Protein AF-A0A962P0E5-F1 (afdb_monomer_lite)

Radius of gyration: 22.75 Å; chains: 1; bounding box: 47×34×58 Å

Structure (mmCIF, N/CA/C/O backbone):
data_AF-A0A962P0E5-F1
#
_entry.id   AF-A0A962P0E5-F1
#
loop_
_atom_site.group_PDB
_atom_site.id
_atom_site.type_symbol
_atom_site.label_atom_id
_atom_site.label_alt_id
_atom_site.label_comp_id
_atom_site.label_asym_id
_atom_site.label_entity_id
_atom_site.label_seq_id
_atom_site.pdbx_PDB_ins_code
_atom_site.Cartn_x
_atom_site.Cartn_y
_atom_site.Cartn_z
_atom_site.occupancy
_atom_site.B_iso_or_equiv
_atom_site.auth_seq_id
_atom_site.auth_comp_id
_atom_site.auth_asym_id
_atom_site.auth_atom_id
_atom_site.pdbx_PDB_model_num
ATOM 1 N N . GLU A 1 1 ? 24.252 -9.911 -18.434 1.00 48.12 1 GLU A N 1
ATOM 2 C CA . GLU A 1 1 ? 25.296 -10.824 -18.939 1.00 48.12 1 GLU A CA 1
ATOM 3 C C . GLU A 1 1 ? 24.847 -11.619 -20.169 1.00 48.12 1 GLU A C 1
ATOM 5 O O . GLU A 1 1 ? 25.561 -11.576 -21.151 1.00 48.12 1 GLU A O 1
ATOM 10 N N . SER A 1 2 ? 23.651 -12.227 -20.237 1.00 60.22 2 SER A N 1
ATOM 11 C CA . SER A 1 2 ? 23.260 -13.019 -21.433 1.00 60.22 2 SER A CA 1
ATOM 12 C C . SER A 1 2 ? 22.613 -12.274 -22.619 1.00 60.22 2 SER A C 1
ATOM 14 O O . SER A 1 2 ? 22.334 -12.912 -23.629 1.00 60.22 2 SER A O 1
ATOM 16 N N . ILE A 1 3 ? 22.345 -10.961 -22.549 1.00 61.75 3 ILE A N 1
ATOM 17 C CA . ILE A 1 3 ? 21.678 -10.239 -23.660 1.00 61.75 3 ILE A CA 1
ATOM 18 C C . ILE A 1 3 ? 22.608 -10.131 -24.877 1.00 61.75 3 ILE A C 1
ATOM 20 O O . ILE A 1 3 ? 22.164 -10.301 -26.006 1.00 61.75 3 ILE A O 1
ATOM 24 N N . GLU A 1 4 ? 23.908 -9.941 -24.663 1.00 63.66 4 GLU A N 1
ATOM 25 C CA . GLU A 1 4 ? 24.910 -9.794 -25.729 1.00 63.66 4 GLU A CA 1
ATOM 26 C C . GLU A 1 4 ? 25.133 -11.060 -26.568 1.00 63.66 4 GLU A C 1
ATOM 28 O O . GLU A 1 4 ? 25.762 -10.987 -27.618 1.00 63.66 4 GLU A O 1
ATOM 33 N N . LEU A 1 5 ? 24.604 -12.214 -26.153 1.00 72.19 5 LEU A N 1
ATOM 34 C CA . LEU A 1 5 ? 24.733 -13.482 -26.880 1.00 72.19 5 LEU A CA 1
ATOM 35 C C . LEU A 1 5 ? 23.505 -13.802 -27.744 1.00 72.19 5 LEU A C 1
ATOM 37 O O . LEU A 1 5 ? 23.545 -14.711 -28.569 1.00 72.19 5 LEU A O 1
ATOM 41 N N . LEU A 1 6 ? 22.409 -13.056 -27.586 1.00 75.81 6 LEU A N 1
ATOM 42 C CA . LEU A 1 6 ? 21.170 -13.315 -28.320 1.00 75.81 6 LEU A CA 1
ATOM 43 C C . LEU A 1 6 ? 21.234 -12.750 -29.752 1.00 75.81 6 LEU A C 1
ATOM 45 O O . LEU A 1 6 ? 21.965 -11.793 -30.007 1.00 75.81 6 LEU A O 1
ATOM 49 N N . PRO A 1 7 ? 20.440 -13.260 -30.705 1.00 79.62 7 PRO A N 1
ATOM 50 C CA . PRO A 1 7 ? 20.207 -12.585 -31.981 1.00 79.62 7 PRO A CA 1
ATOM 51 C C . PRO A 1 7 ? 19.613 -11.184 -31.764 1.00 79.62 7 PRO A C 1
ATOM 53 O O . PRO A 1 7 ? 18.812 -10.993 -30.847 1.00 79.62 7 PRO A O 1
ATOM 56 N N . ARG A 1 8 ? 19.945 -10.207 -32.620 1.00 74.25 8 ARG A N 1
ATOM 57 C CA . ARG A 1 8 ? 19.544 -8.787 -32.472 1.00 74.25 8 ARG A CA 1
ATOM 58 C C . ARG A 1 8 ? 18.056 -8.599 -32.137 1.00 74.25 8 ARG A C 1
ATOM 60 O O . ARG A 1 8 ? 17.713 -7.890 -31.196 1.00 74.25 8 ARG A O 1
ATOM 67 N N . ASN A 1 9 ? 17.184 -9.325 -32.829 1.00 78.81 9 ASN A N 1
ATOM 68 C CA . ASN A 1 9 ? 15.728 -9.269 -32.664 1.00 78.81 9 ASN A CA 1
ATOM 69 C C . ASN A 1 9 ? 15.286 -9.724 -31.257 1.00 78.81 9 ASN A C 1
ATOM 71 O O . ASN A 1 9 ? 14.301 -9.234 -30.708 1.00 78.81 9 ASN A O 1
ATOM 75 N N . GLN A 1 10 ? 16.004 -10.686 -30.672 1.00 83.12 10 GLN A N 1
ATOM 76 C CA . GLN A 1 10 ? 15.766 -11.172 -29.313 1.00 83.12 10 GLN A CA 1
ATOM 77 C C . GLN A 1 10 ? 16.388 -10.240 -28.265 1.00 83.12 10 GLN A C 1
ATOM 79 O O . GLN A 1 10 ? 15.801 -10.073 -27.196 1.00 83.12 10 GLN A O 1
ATOM 84 N N . ARG A 1 11 ? 17.506 -9.570 -28.583 1.00 83.31 11 ARG A N 1
ATOM 85 C CA . ARG A 1 11 ? 18.087 -8.526 -27.721 1.00 83.31 11 ARG A CA 1
ATOM 86 C C . ARG A 1 11 ? 17.128 -7.364 -27.526 1.00 83.31 11 ARG A C 1
ATOM 88 O O . ARG A 1 11 ? 16.868 -6.987 -26.391 1.00 83.31 11 ARG A O 1
ATOM 95 N N . GLU A 1 12 ? 16.548 -6.847 -28.607 1.00 87.75 12 GLU A N 1
ATOM 96 C CA . GLU A 1 12 ? 15.588 -5.739 -28.530 1.00 87.75 12 GLU A CA 1
ATOM 97 C C . GLU A 1 12 ? 14.366 -6.105 -27.680 1.00 87.75 12 GLU A C 1
ATOM 99 O O . GLU A 1 12 ? 13.942 -5.313 -26.838 1.00 87.75 12 GLU A O 1
ATOM 104 N N . LYS A 1 13 ? 13.842 -7.331 -27.827 1.00 88.38 13 LYS A N 1
ATOM 105 C CA . LYS A 1 13 ? 12.757 -7.844 -26.974 1.00 88.38 13 LYS A CA 1
ATOM 106 C C . LYS A 1 13 ? 13.169 -7.943 -25.504 1.00 88.38 13 LYS A C 1
ATOM 108 O O . LYS A 1 13 ? 12.391 -7.554 -24.636 1.00 88.38 13 LYS A O 1
ATOM 113 N N . ALA A 1 14 ? 14.375 -8.431 -25.218 1.00 88.44 14 ALA A N 1
ATOM 114 C CA . ALA A 1 14 ? 14.885 -8.543 -23.853 1.00 88.44 14 ALA A CA 1
ATOM 115 C C . ALA A 1 14 ? 15.081 -7.164 -23.201 1.00 88.44 14 ALA A C 1
ATOM 117 O O . ALA A 1 14 ? 14.660 -6.954 -22.063 1.00 88.44 14 ALA A O 1
ATOM 118 N N . VAL A 1 15 ? 15.648 -6.201 -23.934 1.00 89.75 15 VAL A N 1
ATOM 119 C CA . VAL A 1 15 ? 15.798 -4.814 -23.469 1.00 89.75 15 VAL A CA 1
ATOM 120 C C . VAL A 1 15 ? 14.427 -4.169 -23.263 1.00 89.75 15 VAL A C 1
ATOM 122 O O . VAL A 1 15 ? 14.204 -3.520 -22.245 1.00 89.75 15 VAL A O 1
ATOM 125 N N . TYR A 1 16 ? 13.473 -4.394 -24.165 1.00 90.31 16 TYR A N 1
ATOM 126 C CA . TYR A 1 16 ? 12.103 -3.906 -24.006 1.00 90.31 16 TYR A CA 1
ATOM 127 C C . TYR A 1 16 ? 11.421 -4.464 -22.746 1.00 90.31 16 TYR A C 1
ATOM 129 O O . TYR A 1 16 ? 10.821 -3.705 -21.984 1.00 90.31 16 TYR A O 1
ATOM 137 N N . ALA A 1 17 ? 11.559 -5.767 -22.481 1.00 90.25 17 ALA A N 1
ATOM 138 C CA . ALA A 1 17 ? 11.052 -6.388 -21.257 1.00 90.25 17 ALA A CA 1
ATOM 13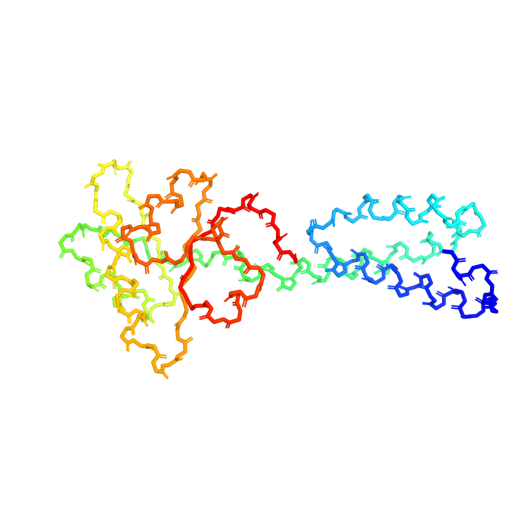9 C C . ALA A 1 17 ? 11.718 -5.808 -19.997 1.00 90.25 17 ALA A C 1
ATOM 141 O O . ALA A 1 17 ? 11.044 -5.553 -19.000 1.00 90.25 17 ALA A O 1
ATOM 142 N N . LEU A 1 18 ? 13.023 -5.528 -20.055 1.00 91.38 18 LEU A N 1
ATOM 143 C CA . LEU A 1 18 ? 13.761 -4.903 -18.958 1.00 91.38 18 LEU A CA 1
ATOM 144 C C . LEU A 1 18 ? 13.263 -3.478 -18.660 1.00 91.38 18 LEU A C 1
ATOM 146 O O . LEU A 1 18 ? 13.133 -3.100 -17.495 1.00 91.38 18 LEU A O 1
ATOM 150 N N . LEU A 1 19 ? 12.941 -2.700 -19.699 1.00 93.38 19 LEU A N 1
ATOM 151 C CA . LEU A 1 19 ? 12.352 -1.365 -19.558 1.00 93.38 19 LEU A CA 1
ATOM 152 C C . LEU A 1 19 ? 10.935 -1.425 -18.976 1.00 93.38 19 LEU A C 1
ATOM 154 O O . LEU A 1 19 ? 10.611 -0.631 -18.095 1.00 93.38 19 LEU A O 1
ATOM 158 N N . ALA A 1 20 ? 10.109 -2.377 -19.423 1.00 92.62 20 ALA A N 1
ATOM 159 C CA . ALA A 1 20 ? 8.783 -2.606 -18.846 1.00 92.62 20 ALA A CA 1
ATOM 160 C C . ALA A 1 20 ? 8.884 -2.914 -17.345 1.00 92.62 20 ALA A C 1
ATOM 162 O O . ALA A 1 20 ? 8.234 -2.263 -16.530 1.00 92.62 20 ALA A O 1
ATOM 163 N N . TYR A 1 21 ? 9.790 -3.822 -16.978 1.00 91.81 21 TYR A N 1
ATOM 164 C CA . TYR A 1 21 ? 10.037 -4.190 -15.589 1.00 91.81 21 TYR A CA 1
ATOM 165 C C . TYR A 1 21 ? 10.494 -3.002 -14.727 1.00 91.81 21 TYR A C 1
ATOM 167 O O . TYR A 1 21 ? 10.086 -2.877 -13.571 1.00 91.81 21 TYR A O 1
ATOM 175 N N . ALA A 1 22 ? 11.312 -2.097 -15.276 1.00 91.81 22 ALA A N 1
ATOM 176 C CA . ALA A 1 22 ? 11.719 -0.880 -14.574 1.00 91.81 22 ALA A CA 1
ATOM 177 C C . ALA A 1 22 ? 10.518 0.029 -14.247 1.00 91.81 22 ALA A C 1
ATOM 179 O O . ALA A 1 22 ? 10.444 0.564 -13.140 1.00 91.81 22 ALA A O 1
ATOM 180 N N . VAL A 1 23 ? 9.555 0.158 -15.168 1.00 91.75 23 VAL A N 1
ATOM 181 C CA . VAL A 1 23 ? 8.298 0.893 -14.930 1.00 91.75 23 VAL A CA 1
ATOM 182 C C . VAL A 1 23 ? 7.427 0.181 -13.889 1.00 91.75 23 VAL A C 1
ATOM 184 O O . VAL A 1 23 ? 6.866 0.821 -12.991 1.00 91.75 23 VAL A O 1
ATOM 187 N N . ASP A 1 24 ? 7.347 -1.146 -13.954 1.00 88.31 24 ASP A N 1
ATOM 188 C CA . ASP A 1 24 ? 6.561 -1.950 -13.013 1.00 88.31 24 ASP A CA 1
ATOM 189 C C . ASP A 1 24 ? 7.119 -1.872 -11.582 1.00 88.31 24 ASP A C 1
ATOM 191 O O . ASP A 1 24 ? 6.347 -1.821 -10.624 1.00 88.31 24 ASP A O 1
ATOM 195 N N . CYS A 1 25 ? 8.437 -1.740 -11.426 1.00 86.38 25 CYS A N 1
ATOM 196 C CA . CYS A 1 25 ? 9.092 -1.576 -10.126 1.00 86.38 25 CYS A CA 1
ATOM 197 C C . CYS A 1 25 ? 8.988 -0.163 -9.530 1.00 86.38 25 CYS A C 1
ATOM 199 O O . CYS A 1 25 ? 9.229 0.009 -8.334 1.00 86.38 25 CYS A O 1
ATOM 201 N N . ALA A 1 26 ? 8.669 0.862 -10.319 1.00 82.50 26 ALA A N 1
ATOM 202 C CA . ALA A 1 26 ? 8.511 2.218 -9.797 1.00 82.50 26 ALA A CA 1
ATOM 203 C C . ALA A 1 26 ? 7.210 2.349 -8.970 1.00 82.50 26 ALA A C 1
ATOM 205 O O . ALA A 1 26 ? 6.213 1.723 -9.320 1.00 82.50 26 ALA A O 1
ATOM 206 N N . PRO A 1 27 ? 7.154 3.130 -7.875 1.00 74.25 27 PRO A N 1
ATOM 207 C CA . PRO A 1 27 ? 8.220 3.962 -7.318 1.00 74.25 27 PRO A CA 1
ATOM 208 C C . PRO A 1 27 ? 9.136 3.230 -6.320 1.00 74.25 27 PRO A C 1
ATOM 210 O O . PRO A 1 27 ? 10.083 3.844 -5.838 1.00 74.25 27 PRO A O 1
ATOM 213 N N . ILE A 1 28 ? 8.891 1.945 -6.009 1.00 79.00 28 ILE A N 1
ATOM 214 C CA . ILE A 1 28 ? 9.712 1.157 -5.059 1.00 79.00 28 ILE A CA 1
ATOM 215 C C . ILE A 1 28 ? 11.195 1.226 -5.447 1.00 79.00 28 ILE A C 1
ATOM 217 O O . ILE A 1 28 ? 12.068 1.364 -4.590 1.00 79.00 28 ILE A O 1
ATOM 221 N N . ARG A 1 29 ? 11.481 1.180 -6.753 1.00 79.88 29 ARG A N 1
ATOM 222 C CA . ARG A 1 29 ? 12.767 1.593 -7.320 1.00 79.88 29 ARG A CA 1
ATOM 223 C C . ARG A 1 29 ? 12.562 2.849 -8.168 1.00 79.88 29 ARG A C 1
ATOM 225 O O . ARG A 1 29 ? 11.707 2.818 -9.052 1.00 79.88 29 ARG A O 1
ATOM 232 N N . PRO A 1 30 ? 13.339 3.924 -7.953 1.00 86.06 30 PRO A N 1
ATOM 233 C CA . PRO A 1 30 ? 13.243 5.116 -8.787 1.00 86.06 30 PRO A CA 1
ATOM 234 C C . PRO A 1 30 ? 13.468 4.777 -10.268 1.00 86.06 30 PRO A C 1
ATOM 236 O O . PRO A 1 30 ? 14.399 4.035 -10.617 1.00 86.06 30 PRO A O 1
ATOM 239 N N . LEU A 1 31 ? 12.567 5.260 -11.129 1.00 88.56 31 LEU A N 1
ATOM 240 C CA . LEU A 1 31 ? 12.576 4.945 -12.559 1.00 88.56 31 LEU A CA 1
ATOM 241 C C . LEU A 1 31 ? 13.813 5.535 -13.244 1.00 88.56 31 LEU A C 1
ATOM 243 O O . LEU A 1 31 ? 14.495 4.824 -13.972 1.00 88.56 31 LEU A O 1
ATOM 247 N N . ASP A 1 32 ? 14.142 6.788 -12.942 1.00 88.25 32 ASP A N 1
ATOM 248 C CA . ASP A 1 32 ? 15.356 7.495 -13.368 1.00 88.25 32 ASP A CA 1
ATOM 249 C C . ASP A 1 32 ? 16.622 6.667 -13.105 1.00 88.25 32 ASP A C 1
ATOM 251 O O . ASP A 1 32 ? 17.346 6.319 -14.039 1.00 88.25 32 ASP A O 1
ATOM 255 N N . LYS A 1 33 ? 16.820 6.219 -11.860 1.00 89.00 33 LYS A N 1
ATOM 256 C CA . LYS A 1 33 ? 17.988 5.412 -11.471 1.00 89.00 33 LYS A CA 1
ATOM 257 C C . LYS A 1 33 ? 18.011 4.053 -12.164 1.00 89.00 33 LYS A C 1
ATOM 259 O O . LYS A 1 33 ? 19.077 3.517 -12.472 1.00 89.00 33 LYS A O 1
ATOM 264 N N . SER A 1 34 ? 16.836 3.469 -12.391 1.00 89.25 34 SER A N 1
ATOM 265 C CA . SER A 1 34 ? 16.713 2.191 -13.095 1.00 89.25 34 SER A CA 1
ATOM 266 C C . SER A 1 34 ? 17.102 2.341 -14.569 1.00 89.25 34 SER A C 1
ATOM 268 O O . SER A 1 34 ? 17.862 1.519 -15.080 1.00 89.25 34 SER A O 1
ATOM 270 N N . LEU A 1 35 ? 16.660 3.415 -15.229 1.00 90.81 35 LEU A N 1
ATOM 271 C CA . LEU A 1 35 ? 17.005 3.727 -16.618 1.00 90.81 35 LEU A CA 1
ATOM 272 C C . LEU A 1 35 ? 18.489 4.074 -16.781 1.00 90.81 35 LEU A C 1
ATOM 274 O O . LEU A 1 35 ? 19.128 3.557 -17.697 1.00 90.81 35 LEU A O 1
ATOM 278 N N . GLU A 1 36 ? 19.064 4.865 -15.873 1.00 89.81 36 GLU A N 1
ATOM 279 C CA . GLU A 1 36 ? 20.504 5.160 -15.854 1.00 89.81 36 GLU A CA 1
ATOM 280 C C . GLU A 1 36 ? 21.337 3.883 -15.737 1.00 89.81 36 GLU A C 1
ATOM 282 O O . GLU A 1 36 ? 22.297 3.681 -16.486 1.00 89.81 36 GLU A O 1
ATOM 287 N N . ARG A 1 37 ? 20.942 2.976 -14.834 1.00 89.19 37 ARG A N 1
ATOM 288 C CA . ARG A 1 37 ? 21.615 1.686 -14.671 1.00 89.19 37 ARG A CA 1
ATOM 289 C C . ARG A 1 37 ? 21.526 0.847 -15.943 1.00 89.19 37 ARG A C 1
ATOM 291 O O . ARG A 1 37 ? 22.542 0.279 -16.339 1.00 89.19 37 ARG A O 1
ATOM 298 N N . ILE A 1 38 ? 20.352 0.771 -16.573 1.00 89.44 38 ILE A N 1
ATOM 299 C CA . ILE A 1 38 ? 20.151 0.038 -17.833 1.00 89.44 38 ILE A CA 1
ATOM 300 C C . ILE A 1 38 ? 21.036 0.628 -18.937 1.00 89.44 38 ILE A C 1
ATOM 302 O O . ILE A 1 38 ? 21.770 -0.120 -19.580 1.00 89.44 38 ILE A O 1
ATOM 306 N N . LYS A 1 39 ? 21.037 1.956 -19.106 1.00 89.19 39 LYS A N 1
ATOM 307 C CA . LYS A 1 39 ? 21.869 2.654 -20.098 1.00 89.19 39 LYS A CA 1
ATOM 308 C C . LYS A 1 39 ? 23.358 2.388 -19.878 1.00 89.19 39 LYS A C 1
ATOM 310 O O . LYS A 1 39 ? 24.076 2.093 -20.827 1.00 89.19 39 LYS A O 1
ATOM 315 N N . ARG A 1 40 ? 23.814 2.428 -18.623 1.00 88.75 40 ARG A N 1
ATOM 316 C CA . ARG A 1 40 ? 25.211 2.147 -18.265 1.00 88.75 40 ARG A CA 1
ATOM 317 C C . ARG A 1 40 ? 25.624 0.708 -18.585 1.00 88.75 40 ARG A C 1
ATOM 319 O O . ARG A 1 40 ? 26.749 0.504 -19.014 1.00 88.75 40 ARG A O 1
ATOM 326 N N . VAL A 1 41 ? 24.746 -0.271 -18.351 1.00 86.88 41 VAL A N 1
ATOM 327 C CA . VAL A 1 41 ? 25.052 -1.695 -18.593 1.00 86.88 41 VAL A CA 1
ATOM 328 C C . VAL A 1 41 ? 25.006 -2.050 -20.077 1.00 86.88 41 VAL A C 1
ATOM 330 O O . VAL A 1 41 ? 25.837 -2.825 -20.523 1.00 86.88 41 VAL A O 1
ATOM 333 N N . LEU A 1 42 ? 24.054 -1.503 -20.834 1.00 85.69 42 LEU A N 1
ATOM 334 C CA . LEU A 1 42 ? 23.929 -1.786 -22.267 1.00 85.69 42 LEU A CA 1
ATOM 335 C C . LEU A 1 42 ? 24.950 -1.013 -23.118 1.00 85.69 42 LEU A C 1
ATO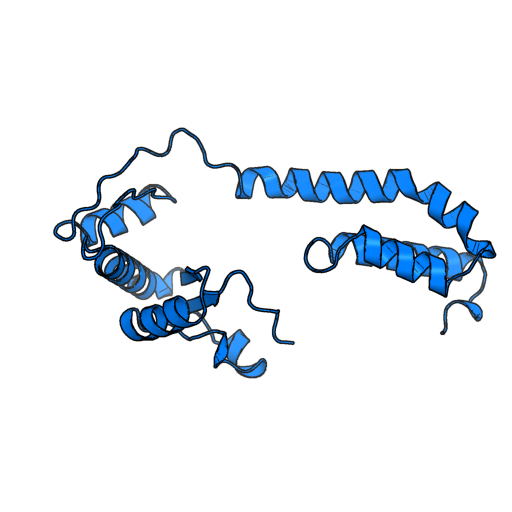M 337 O O . LEU A 1 42 ? 25.278 -1.436 -24.218 1.00 85.69 42 LEU A O 1
ATOM 341 N N . GLY A 1 43 ? 25.464 0.113 -22.623 1.00 83.75 43 GLY A N 1
ATOM 342 C CA . GLY A 1 43 ? 26.464 0.904 -23.333 1.00 83.75 43 GLY A CA 1
ATOM 343 C C . GLY A 1 43 ? 25.890 1.744 -24.480 1.00 83.75 43 GLY A C 1
ATOM 344 O O . GLY A 1 43 ? 24.681 1.823 -24.708 1.00 83.75 43 GLY A O 1
ATOM 345 N N . HIS A 1 44 ? 26.785 2.434 -25.193 1.00 83.69 44 HIS A N 1
ATOM 346 C CA . HIS A 1 44 ? 26.413 3.488 -26.143 1.00 83.69 44 HIS A CA 1
ATOM 347 C C . HIS A 1 44 ? 25.635 2.971 -27.364 1.00 83.69 44 HIS A C 1
ATOM 349 O O . HIS A 1 44 ? 24.801 3.698 -27.905 1.00 83.69 44 HIS A O 1
ATOM 355 N N . GLU A 1 45 ? 25.866 1.722 -27.775 1.00 83.44 45 GLU A N 1
ATOM 356 C CA . GLU A 1 45 ? 25.204 1.091 -28.928 1.00 83.44 45 GLU A CA 1
ATOM 357 C C . GLU A 1 45 ? 23.673 1.007 -28.780 1.00 83.44 45 GLU A C 1
ATOM 359 O O . GLU A 1 45 ? 22.952 1.048 -29.777 1.00 83.44 45 GLU A O 1
ATOM 364 N N . TRP A 1 46 ? 23.159 0.982 -27.546 1.00 87.75 46 TRP A N 1
ATOM 365 C CA . TRP A 1 46 ? 21.723 0.925 -27.266 1.00 87.75 46 TRP A CA 1
ATOM 366 C C . TRP A 1 46 ? 21.078 2.297 -27.057 1.00 87.75 46 TRP A C 1
ATOM 368 O O . TRP A 1 46 ? 19.855 2.366 -26.939 1.00 87.75 46 TRP A O 1
ATOM 378 N N . SER A 1 47 ? 21.844 3.395 -27.042 1.00 85.38 47 SER A N 1
ATOM 379 C CA . SER A 1 47 ? 21.320 4.736 -26.725 1.00 85.38 47 SER A CA 1
ATOM 380 C C . SER A 1 47 ? 20.163 5.144 -27.637 1.00 85.38 47 SER A C 1
ATOM 382 O O . SER A 1 47 ? 19.102 5.507 -27.137 1.00 85.38 47 SER A O 1
ATOM 384 N N . ALA A 1 48 ? 20.314 4.981 -28.955 1.00 88.38 48 ALA A N 1
ATOM 385 C CA . ALA A 1 48 ? 19.269 5.323 -29.922 1.00 88.38 48 ALA A CA 1
ATOM 386 C C . ALA A 1 48 ? 17.992 4.485 -29.726 1.00 88.38 48 ALA A C 1
ATOM 388 O O . ALA A 1 48 ? 16.876 4.996 -29.828 1.00 88.38 48 ALA A O 1
ATOM 389 N N . PHE A 1 49 ? 18.138 3.197 -29.392 1.00 89.50 49 PHE A N 1
ATOM 390 C CA . PHE A 1 49 ? 16.992 2.342 -29.087 1.00 89.50 49 PHE A CA 1
ATOM 391 C C . PHE A 1 49 ? 16.292 2.797 -27.802 1.00 89.50 49 PHE A C 1
ATOM 393 O O . PHE A 1 49 ? 15.070 2.941 -27.801 1.00 89.50 49 PHE A O 1
ATOM 400 N N . LEU A 1 50 ? 17.041 3.069 -26.731 1.00 89.50 50 LEU A N 1
ATOM 401 C CA . LEU A 1 50 ? 16.496 3.548 -25.457 1.00 89.50 50 LEU A CA 1
ATOM 402 C C . LEU A 1 50 ? 15.763 4.887 -25.623 1.00 89.50 50 LEU A C 1
ATOM 404 O O . LEU A 1 50 ? 14.639 5.036 -25.142 1.00 89.50 50 LEU A O 1
ATOM 408 N N . GLU A 1 51 ? 16.355 5.825 -26.362 1.00 89.06 51 GLU A N 1
ATOM 409 C CA . GLU A 1 51 ? 15.754 7.123 -26.689 1.00 89.06 51 GLU A CA 1
ATOM 410 C C . GLU A 1 51 ? 14.460 6.954 -27.492 1.00 89.06 51 GLU A C 1
ATOM 412 O O . GLU A 1 51 ? 13.444 7.562 -27.149 1.00 89.06 51 GLU A O 1
ATOM 417 N N . SER A 1 52 ? 14.429 6.032 -28.464 1.00 92.19 52 SER A N 1
ATOM 418 C CA . SER A 1 52 ? 13.206 5.719 -29.222 1.00 92.19 52 SER A CA 1
ATOM 419 C C . SER A 1 52 ? 12.052 5.202 -28.347 1.00 92.19 52 SER A C 1
ATOM 421 O O . SER A 1 52 ? 10.890 5.254 -28.755 1.00 92.19 52 SER A O 1
ATOM 423 N N . LYS A 1 53 ? 12.346 4.687 -27.143 1.00 93.75 53 LYS A N 1
ATOM 424 C CA . LYS A 1 53 ? 11.346 4.182 -26.189 1.00 93.75 53 LYS A CA 1
ATOM 425 C C . LYS A 1 53 ? 10.993 5.179 -25.090 1.00 93.75 53 LYS A C 1
ATOM 427 O O . LYS A 1 53 ? 10.070 4.891 -24.332 1.00 93.75 53 LYS A O 1
ATOM 432 N N . ALA A 1 54 ? 11.635 6.346 -25.017 1.00 89.88 54 ALA A N 1
ATOM 433 C CA . ALA A 1 54 ? 11.404 7.323 -23.951 1.00 89.88 54 ALA A CA 1
ATOM 434 C C . ALA A 1 54 ? 9.926 7.740 -23.833 1.00 89.88 54 ALA A C 1
ATOM 436 O O . ALA A 1 54 ? 9.364 7.722 -22.737 1.00 89.88 54 ALA A O 1
ATOM 437 N N . LEU A 1 55 ? 9.270 8.029 -24.965 1.00 93.12 55 LEU A N 1
ATOM 438 C CA . LEU A 1 55 ? 7.847 8.381 -24.988 1.00 93.12 55 LEU A CA 1
ATOM 439 C C . LEU A 1 55 ? 6.968 7.230 -24.479 1.00 93.12 55 LEU A C 1
ATOM 441 O O . LEU A 1 55 ? 6.081 7.444 -23.658 1.00 93.12 55 LEU A O 1
ATOM 445 N N . TRP A 1 56 ? 7.246 6.002 -24.920 1.00 95.81 56 TRP A N 1
ATOM 446 C CA . TRP A 1 56 ? 6.508 4.813 -24.490 1.00 95.81 56 TRP A CA 1
ATOM 447 C C . TRP A 1 56 ? 6.680 4.538 -22.985 1.00 95.81 56 TRP A C 1
ATOM 449 O O . TRP A 1 56 ? 5.697 4.263 -22.296 1.00 95.81 56 TRP A O 1
ATOM 459 N N . ILE A 1 57 ? 7.904 4.671 -22.457 1.00 92.75 57 ILE A N 1
ATOM 460 C CA . ILE A 1 57 ? 8.201 4.547 -21.019 1.00 92.75 57 ILE A CA 1
ATOM 461 C C . ILE A 1 57 ? 7.411 5.598 -20.234 1.00 92.75 57 ILE A C 1
ATOM 463 O O . ILE A 1 57 ? 6.743 5.260 -19.256 1.00 92.75 57 ILE A O 1
ATOM 467 N N . SER A 1 58 ? 7.452 6.857 -20.682 1.00 90.88 58 SER A N 1
ATOM 468 C CA . SER A 1 58 ? 6.741 7.967 -20.041 1.00 90.88 58 SER A CA 1
ATOM 469 C C . SER A 1 58 ? 5.230 7.737 -20.027 1.00 90.88 58 SER A C 1
ATOM 471 O O . SER A 1 58 ? 4.604 7.859 -18.978 1.00 90.88 58 SER A O 1
ATOM 473 N N . GLN A 1 59 ? 4.644 7.313 -21.150 1.00 94.31 59 GLN A N 1
ATOM 474 C CA . GLN A 1 59 ? 3.218 6.993 -21.237 1.00 94.31 59 GLN A CA 1
ATOM 475 C C . GLN A 1 59 ? 2.822 5.860 -20.287 1.00 94.31 59 GLN A C 1
ATOM 477 O O . GLN A 1 59 ? 1.840 5.994 -19.559 1.00 94.31 59 GLN A O 1
ATOM 482 N N . LYS A 1 60 ? 3.595 4.767 -20.244 1.00 93.44 60 LYS A N 1
ATOM 483 C CA . LYS A 1 60 ? 3.340 3.651 -19.320 1.00 93.44 60 LYS A CA 1
ATOM 484 C C . LYS A 1 60 ? 3.440 4.077 -17.856 1.00 93.44 60 LYS A C 1
ATOM 486 O O . LYS A 1 60 ? 2.587 3.702 -17.053 1.00 93.44 60 LYS A O 1
ATOM 491 N N . TYR A 1 61 ? 4.457 4.863 -17.510 1.00 91.12 61 TYR A N 1
ATOM 492 C CA . TYR A 1 61 ? 4.640 5.350 -16.147 1.00 91.12 61 TYR A CA 1
ATOM 493 C C . TYR A 1 61 ? 3.525 6.320 -15.732 1.00 91.12 61 TYR A C 1
ATOM 495 O O . TYR A 1 61 ? 2.947 6.166 -14.658 1.00 91.12 61 TYR A O 1
ATOM 503 N N . ASN A 1 62 ? 3.145 7.251 -16.609 1.00 90.00 62 ASN A N 1
ATOM 504 C CA . ASN A 1 62 ? 2.039 8.172 -16.358 1.00 90.00 62 ASN A CA 1
ATOM 505 C C . ASN A 1 62 ? 0.705 7.436 -16.236 1.00 90.00 62 ASN A C 1
ATOM 507 O O . ASN A 1 62 ? -0.038 7.709 -15.304 1.00 90.00 62 ASN A O 1
ATOM 511 N N . ALA A 1 63 ? 0.421 6.451 -17.092 1.00 90.94 63 ALA A N 1
ATOM 512 C CA . ALA A 1 63 ? -0.786 5.632 -16.968 1.00 90.94 63 ALA A CA 1
ATOM 513 C C . ALA A 1 63 ? -0.863 4.925 -15.605 1.00 90.94 63 ALA A C 1
ATOM 515 O O . ALA A 1 63 ? -1.934 4.845 -15.009 1.00 90.94 63 ALA A O 1
ATOM 516 N N . LYS A 1 64 ? 0.276 4.465 -15.075 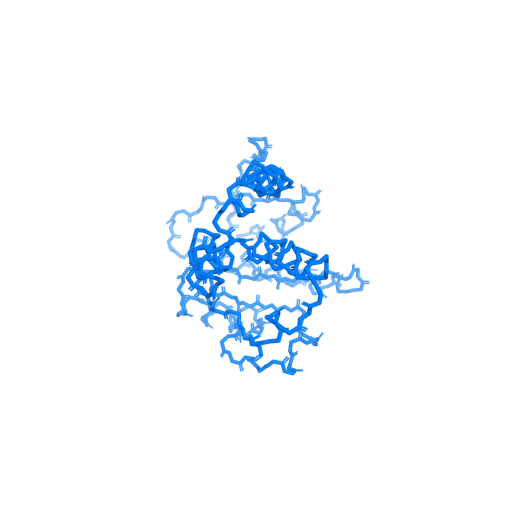1.00 87.69 64 LYS A N 1
ATOM 517 C CA . LYS A 1 64 ? 0.359 3.888 -13.730 1.00 87.69 64 LYS A CA 1
ATOM 518 C C . LYS A 1 64 ? 0.092 4.925 -12.636 1.00 87.69 64 LYS A C 1
ATOM 520 O O . LYS A 1 64 ? -0.624 4.614 -11.690 1.00 87.69 64 LYS A O 1
ATOM 525 N N . ILE A 1 65 ? 0.622 6.143 -12.771 1.00 83.75 65 ILE A N 1
ATOM 526 C CA . ILE A 1 65 ? 0.313 7.258 -11.861 1.00 83.75 65 ILE A CA 1
ATOM 527 C C . ILE A 1 65 ? -1.187 7.575 -11.900 1.00 83.75 65 ILE A C 1
ATOM 529 O O . ILE A 1 65 ? -1.827 7.609 -10.853 1.00 83.75 65 ILE A O 1
ATOM 533 N N . GLU A 1 66 ? -1.765 7.764 -13.087 1.00 85.88 66 GLU A N 1
ATOM 534 C CA . GLU A 1 66 ? -3.194 8.052 -13.250 1.00 85.88 66 GLU A CA 1
ATOM 535 C C . GLU A 1 66 ? -4.072 6.940 -12.668 1.00 85.88 66 GLU A C 1
ATOM 537 O O . GLU A 1 66 ? -5.046 7.232 -11.981 1.00 85.88 66 GLU A O 1
ATOM 542 N N . ALA A 1 67 ? -3.706 5.671 -12.870 1.00 84.94 67 ALA A N 1
ATOM 543 C CA . ALA A 1 67 ? -4.458 4.533 -12.347 1.00 84.94 67 ALA A CA 1
ATOM 544 C C . ALA A 1 67 ? -4.516 4.504 -10.812 1.00 84.94 67 ALA A C 1
ATOM 546 O O . ALA A 1 67 ? -5.499 4.026 -10.248 1.00 84.94 67 ALA A O 1
ATOM 547 N N . VAL A 1 68 ? -3.488 5.021 -10.127 1.00 75.00 68 VAL A N 1
ATOM 548 C CA . VAL A 1 68 ? -3.475 5.075 -8.659 1.00 75.00 68 VAL A CA 1
ATOM 549 C C . VAL A 1 68 ? -4.049 6.371 -8.093 1.00 75.00 68 VAL A C 1
ATOM 551 O O . VAL A 1 68 ? -4.399 6.393 -6.916 1.00 75.00 68 VAL A O 1
ATOM 554 N N . LYS A 1 69 ? -4.202 7.441 -8.887 1.00 73.75 69 LYS A N 1
ATOM 555 C CA . LYS A 1 69 ? -4.775 8.709 -8.400 1.00 73.75 69 LYS A CA 1
ATOM 556 C C . LYS A 1 69 ? -6.124 8.536 -7.695 1.00 73.75 69 LYS A C 1
ATOM 558 O O . LYS A 1 69 ? -6.249 9.097 -6.614 1.00 73.75 69 LYS A O 1
ATOM 563 N N . PRO A 1 70 ? -7.092 7.743 -8.197 1.00 71.62 70 PRO A N 1
ATOM 564 C CA . PRO A 1 70 ? -8.353 7.518 -7.489 1.00 71.62 70 PRO A CA 1
ATOM 565 C C . PRO A 1 70 ? -8.198 6.862 -6.109 1.00 71.62 70 PRO A C 1
ATOM 567 O O . PRO A 1 70 ? -9.045 7.056 -5.243 1.00 71.62 70 PRO A O 1
ATOM 570 N N . LEU A 1 71 ? -7.125 6.091 -5.891 1.00 64.25 71 LEU A N 1
ATOM 571 C CA . LEU A 1 71 ? -6.826 5.447 -4.604 1.00 64.25 71 LEU A CA 1
ATOM 572 C C . LEU A 1 71 ? -6.239 6.432 -3.585 1.00 64.25 71 LEU A C 1
ATOM 574 O O . LEU A 1 71 ? -6.365 6.220 -2.382 1.00 64.25 71 LEU A O 1
ATOM 578 N N . PHE A 1 72 ? -5.592 7.497 -4.066 1.00 57.22 72 PHE A N 1
ATOM 579 C CA . PHE A 1 72 ? -4.970 8.539 -3.244 1.00 57.22 72 PHE A CA 1
ATOM 580 C C . PHE A 1 72 ? -5.744 9.864 -3.256 1.00 57.22 72 PHE A C 1
ATOM 582 O O . PHE A 1 72 ? -5.376 10.796 -2.541 1.00 57.22 72 PHE A O 1
ATOM 589 N N . SER A 1 73 ? -6.815 9.967 -4.045 1.00 50.91 73 SER A N 1
ATOM 590 C CA . SER A 1 73 ? -7.744 11.087 -3.997 1.00 50.91 73 SER A CA 1
ATOM 591 C C . SER A 1 73 ? -8.671 10.890 -2.807 1.00 50.91 73 SER A C 1
ATOM 593 O O . SER A 1 73 ? -9.552 10.026 -2.821 1.00 50.91 73 SER A O 1
ATOM 595 N N . PHE A 1 74 ? -8.484 11.700 -1.773 1.00 54.16 74 PHE A N 1
ATOM 596 C CA . PHE A 1 74 ? -9.508 11.863 -0.754 1.00 54.16 74 PHE A CA 1
ATOM 597 C C . PHE A 1 74 ? -10.729 12.463 -1.450 1.00 54.16 74 PHE A C 1
ATOM 599 O O . PHE A 1 74 ? -10.619 13.475 -2.133 1.00 54.16 74 PHE A O 1
ATOM 606 N N . LYS A 1 75 ? -11.893 11.816 -1.348 1.00 55.72 75 LYS A N 1
ATOM 607 C CA . LYS A 1 75 ? -13.133 12.500 -1.706 1.00 55.72 75 LYS A CA 1
ATOM 608 C C . LYS A 1 75 ? -13.318 13.598 -0.666 1.00 55.72 75 LYS A C 1
ATOM 610 O O . LYS A 1 75 ? -13.514 13.292 0.507 1.00 55.72 75 LYS A O 1
ATOM 615 N N . ASP A 1 76 ? -13.289 14.849 -1.100 1.00 52.12 76 ASP A N 1
ATOM 616 C CA . ASP A 1 76 ? -13.446 16.040 -0.248 1.00 52.12 76 ASP A CA 1
ATOM 617 C C . ASP A 1 76 ? -14.787 16.067 0.519 1.00 52.12 76 ASP A C 1
ATOM 619 O O . ASP A 1 76 ? -14.985 16.865 1.428 1.00 52.12 76 ASP A O 1
ATOM 623 N N . ASN A 1 77 ? -15.699 15.145 0.192 1.00 55.38 77 ASN A N 1
ATOM 624 C CA . ASN A 1 77 ? -17.001 14.970 0.828 1.00 55.38 77 ASN A CA 1
ATOM 625 C C . ASN A 1 77 ? -16.997 13.978 2.008 1.00 55.38 77 ASN A C 1
ATOM 627 O O . ASN A 1 77 ? -18.069 13.543 2.433 1.00 55.38 77 ASN A O 1
ATOM 631 N N . ILE A 1 78 ? -15.836 13.570 2.536 1.00 58.09 78 ILE A N 1
ATOM 632 C CA . ILE A 1 78 ? -15.810 12.807 3.792 1.00 58.09 78 ILE A CA 1
ATOM 633 C C . ILE A 1 78 ? -16.160 13.775 4.922 1.00 58.09 78 ILE A C 1
ATOM 635 O O . ILE A 1 78 ? -15.396 14.688 5.232 1.00 58.09 78 ILE A O 1
ATOM 639 N N . ALA A 1 79 ? -17.325 13.574 5.538 1.00 58.97 79 ALA A N 1
ATOM 640 C CA . ALA A 1 79 ? -17.732 14.354 6.696 1.00 58.97 79 ALA A CA 1
ATOM 641 C C . ALA A 1 79 ? -16.646 14.277 7.783 1.00 58.97 79 ALA A C 1
ATOM 643 O O . ALA A 1 79 ? -16.149 13.200 8.122 1.00 58.97 79 ALA A O 1
ATOM 644 N N . ILE A 1 80 ? -16.256 15.432 8.322 1.00 58.78 80 ILE A N 1
ATOM 645 C CA . ILE A 1 80 ? -15.327 15.487 9.449 1.00 58.78 80 ILE A CA 1
ATOM 646 C C . ILE A 1 80 ? -16.069 14.935 10.662 1.00 58.78 80 ILE A C 1
ATOM 648 O O . ILE A 1 80 ? -17.046 15.523 11.128 1.00 58.78 80 ILE A O 1
ATOM 652 N N . HIS A 1 81 ? -15.604 13.802 11.177 1.00 62.41 81 HIS A N 1
ATOM 653 C CA . HIS A 1 81 ? -16.209 13.161 12.332 1.00 62.41 81 HIS A CA 1
ATOM 654 C C . HIS A 1 81 ? -15.343 13.397 13.562 1.00 62.41 81 HIS A C 1
ATOM 656 O O . HIS A 1 81 ? -14.218 12.905 13.675 1.00 62.41 81 HIS A O 1
ATOM 662 N N . PHE A 1 82 ? -15.895 14.132 14.524 1.00 60.91 82 PHE A N 1
ATOM 663 C CA . PHE A 1 82 ? -15.301 14.203 15.847 1.00 60.91 82 PHE A CA 1
ATOM 664 C C . PHE A 1 82 ? -15.540 12.869 16.564 1.00 60.91 82 PHE A C 1
ATOM 666 O O . PHE A 1 82 ? -16.685 12.470 16.776 1.00 60.91 82 PHE A O 1
ATOM 673 N N . ALA A 1 83 ? -14.462 12.167 16.912 1.00 64.19 83 ALA A N 1
ATOM 674 C CA . ALA A 1 83 ? -14.524 10.841 17.523 1.00 64.19 83 ALA A CA 1
ATOM 675 C C . ALA A 1 83 ? -14.015 10.894 18.973 1.00 64.19 83 ALA A C 1
ATOM 677 O O . ALA A 1 83 ? -12.844 10.575 19.227 1.00 64.19 83 ALA A O 1
ATOM 678 N N . PRO A 1 84 ? -14.848 11.326 19.939 1.00 65.38 84 PRO A N 1
ATOM 679 C CA . PRO A 1 84 ? -14.489 11.267 21.347 1.00 65.38 84 PRO A CA 1
ATOM 680 C C . PRO A 1 84 ? -14.363 9.806 21.794 1.00 65.38 84 PRO A C 1
ATOM 682 O O . PRO A 1 84 ? -15.010 8.911 21.251 1.00 65.38 84 PRO A O 1
ATOM 685 N N . GLN A 1 85 ? -13.553 9.564 22.825 1.00 66.81 85 GLN A N 1
ATOM 686 C CA . GLN A 1 85 ? -13.272 8.221 23.347 1.00 66.81 85 GLN A CA 1
ATOM 687 C C . GLN A 1 85 ? -14.537 7.422 23.711 1.00 66.81 85 GLN A C 1
ATOM 689 O O . GLN A 1 85 ? -14.567 6.204 23.554 1.00 66.81 85 GLN A O 1
ATOM 694 N N . THR A 1 86 ? -15.595 8.092 24.175 1.00 70.81 86 THR A N 1
ATOM 695 C CA . THR A 1 86 ? -16.880 7.472 24.537 1.00 70.81 86 THR A CA 1
ATOM 696 C C . THR A 1 86 ? -17.649 6.903 23.340 1.00 70.81 86 THR A C 1
ATOM 698 O O . THR A 1 86 ? -18.542 6.082 23.530 1.00 70.81 86 THR A O 1
ATOM 701 N N . MET A 1 87 ? -17.286 7.285 22.111 1.00 74.88 87 MET A N 1
ATOM 702 C CA . MET A 1 87 ? -17.975 6.907 20.872 1.00 74.88 87 MET A CA 1
ATOM 703 C C . MET A 1 87 ? -17.174 5.915 20.015 1.00 74.88 87 MET A C 1
ATOM 705 O O . MET A 1 87 ? -17.489 5.734 18.838 1.00 74.88 87 MET A O 1
ATOM 709 N N . ALA A 1 88 ? -16.153 5.258 20.574 1.00 76.12 88 ALA A N 1
ATOM 710 C CA . ALA A 1 88 ? -15.248 4.371 19.836 1.00 76.12 88 ALA A CA 1
ATOM 711 C C . ALA A 1 88 ? -15.976 3.297 18.999 1.00 76.12 88 ALA A C 1
ATOM 713 O O . ALA A 1 88 ? -15.667 3.119 17.823 1.00 76.12 88 ALA A O 1
ATOM 714 N N . LYS A 1 89 ? -17.004 2.645 19.563 1.00 79.62 89 LYS A N 1
ATOM 715 C CA . LYS A 1 89 ? -17.814 1.636 18.852 1.00 79.62 89 LYS A CA 1
ATOM 716 C C . LYS A 1 89 ? -18.593 2.223 17.676 1.00 79.62 89 LYS A C 1
ATOM 718 O O . LYS A 1 89 ? -18.464 1.751 16.557 1.00 79.62 89 LYS A O 1
ATOM 723 N N . HIS A 1 90 ? -19.331 3.307 17.912 1.00 80.56 90 HIS A N 1
ATOM 724 C CA . HIS A 1 90 ? -20.078 4.002 16.860 1.00 80.56 90 HIS A CA 1
ATOM 725 C C . HIS A 1 90 ? -19.157 4.505 15.739 1.00 80.56 90 HIS A C 1
ATOM 727 O O . HIS A 1 90 ? -19.515 4.484 14.564 1.00 80.56 90 HIS A O 1
ATOM 733 N N . THR A 1 91 ? -17.960 4.966 1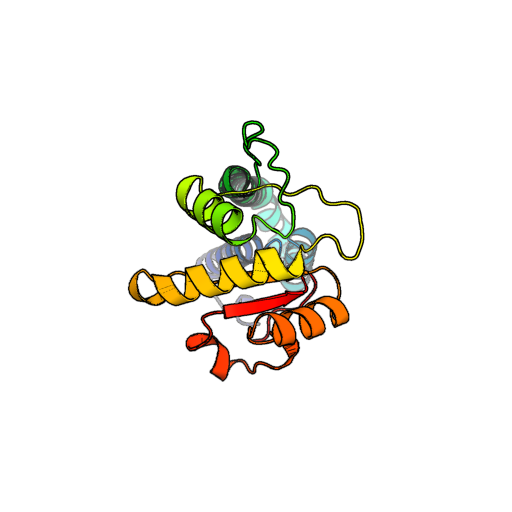6.106 1.00 79.12 91 THR A N 1
ATOM 734 C CA . THR A 1 91 ? -16.925 5.411 15.167 1.00 79.12 91 THR A CA 1
ATOM 735 C C . THR A 1 91 ? -16.484 4.260 14.261 1.00 79.12 91 THR A C 1
ATOM 737 O O . THR A 1 91 ? -16.397 4.442 13.048 1.00 79.12 91 THR A O 1
ATOM 740 N N . ALA A 1 92 ? -16.271 3.070 14.832 1.00 80.94 92 ALA A N 1
ATOM 741 C CA . ALA A 1 92 ? -15.965 1.865 14.069 1.00 80.94 92 ALA A CA 1
ATOM 742 C C . ALA A 1 92 ? -17.127 1.474 13.139 1.00 80.94 92 ALA A C 1
ATOM 744 O O . ALA A 1 92 ? -16.907 1.296 11.945 1.00 80.94 92 ALA A O 1
ATOM 745 N N . ASP A 1 93 ? -18.368 1.445 13.628 1.00 81.81 93 ASP A N 1
ATOM 746 C CA . ASP A 1 93 ? -19.539 1.132 12.792 1.00 81.81 93 ASP A CA 1
ATOM 747 C C . ASP A 1 93 ? -19.709 2.122 11.628 1.00 81.81 93 ASP A C 1
ATOM 749 O O . ASP A 1 93 ? -20.048 1.736 10.509 1.00 81.81 93 ASP A O 1
ATOM 753 N N . THR A 1 94 ? -19.447 3.408 11.880 1.00 80.38 94 THR A N 1
ATOM 754 C CA . THR A 1 94 ? -19.499 4.467 10.861 1.00 80.38 94 THR A CA 1
ATOM 755 C C . THR A 1 94 ? -18.436 4.251 9.786 1.00 80.38 94 THR A C 1
ATOM 757 O O . THR A 1 94 ? -18.741 4.390 8.604 1.00 80.38 94 THR A O 1
ATOM 760 N N . LEU A 1 95 ? -17.214 3.861 10.170 1.00 82.25 95 LEU A N 1
ATOM 761 C CA . LEU A 1 95 ? -16.143 3.535 9.224 1.00 82.25 95 LEU A CA 1
ATOM 762 C C . LEU A 1 95 ? -16.567 2.411 8.268 1.00 82.25 95 LEU A C 1
ATOM 764 O O . LEU A 1 95 ? -16.432 2.574 7.058 1.00 82.25 95 LEU A O 1
ATOM 768 N N . PHE A 1 96 ? -17.107 1.307 8.792 1.00 78.12 96 PHE A N 1
ATOM 769 C CA . PHE A 1 96 ? -17.527 0.169 7.963 1.00 78.12 96 PHE A CA 1
ATOM 770 C C . PHE A 1 96 ? -18.706 0.509 7.042 1.00 78.12 96 PHE A C 1
ATOM 772 O O . PHE A 1 96 ? -18.747 0.040 5.909 1.00 78.12 96 PHE A O 1
ATOM 779 N N . LYS A 1 97 ? -19.643 1.357 7.487 1.00 79.31 97 LYS A N 1
ATOM 780 C CA . LYS A 1 97 ? -20.768 1.811 6.650 1.00 79.31 97 LYS A CA 1
ATOM 781 C C . LYS A 1 97 ? -20.340 2.782 5.549 1.00 79.31 97 LYS A C 1
ATOM 783 O O . LYS A 1 97 ? -20.852 2.702 4.437 1.00 79.31 97 LYS A O 1
ATOM 788 N N . ASN A 1 98 ? -19.424 3.700 5.860 1.00 75.25 98 ASN A N 1
ATOM 789 C CA . ASN A 1 98 ? -19.054 4.796 4.961 1.00 75.25 98 ASN A CA 1
ATOM 790 C C . ASN A 1 98 ? -17.839 4.472 4.075 1.00 75.25 98 ASN A C 1
ATOM 792 O O . ASN A 1 98 ? -17.553 5.216 3.138 1.00 75.25 98 ASN A O 1
ATOM 796 N N . GLY A 1 99 ? -17.097 3.403 4.379 1.00 74.75 99 GLY A N 1
ATOM 797 C CA . GLY A 1 99 ? -15.865 3.020 3.681 1.00 74.75 99 GLY A CA 1
ATOM 798 C C . GLY A 1 99 ? -14.654 3.905 4.002 1.00 74.75 99 GLY A C 1
ATOM 799 O O . GLY A 1 99 ? -13.584 3.713 3.429 1.00 74.75 99 GLY A O 1
ATOM 800 N N . GLY A 1 100 ? -14.794 4.878 4.906 1.00 75.94 100 GLY A N 1
ATOM 801 C CA . GLY A 1 100 ? -13.725 5.802 5.270 1.00 75.94 100 GLY A CA 1
ATOM 802 C C . GLY A 1 100 ? -14.125 6.752 6.394 1.00 75.94 100 GLY A C 1
ATOM 803 O O . GLY A 1 100 ? -15.299 7.074 6.572 1.00 75.94 100 GLY A O 1
ATOM 804 N N . LEU A 1 101 ? -13.132 7.196 7.164 1.00 75.88 101 LEU A N 1
ATOM 805 C CA . LEU A 1 101 ? -13.323 8.125 8.270 1.00 75.88 101 LEU A CA 1
ATOM 806 C C . LEU A 1 101 ? -12.090 9.015 8.439 1.00 75.88 101 LEU A C 1
ATOM 808 O O . LEU A 1 101 ? -10.966 8.516 8.495 1.00 75.88 101 LEU A O 1
ATOM 812 N N . TYR A 1 102 ? -12.308 10.319 8.588 1.00 75.31 102 TYR A N 1
ATOM 813 C CA . TYR A 1 102 ? -11.273 11.264 8.993 1.00 75.31 102 TYR A CA 1
ATOM 814 C C . TYR A 1 102 ? -11.521 11.729 10.431 1.00 75.31 102 TYR A C 1
ATOM 816 O O . TYR A 1 102 ? -12.603 12.225 10.747 1.00 75.31 102 TYR A O 1
ATOM 824 N N . ILE A 1 103 ? -10.513 11.567 11.295 1.00 73.75 103 ILE A N 1
ATOM 825 C CA . ILE A 1 103 ? -10.558 11.969 12.706 1.00 73.75 103 ILE A CA 1
ATOM 826 C C . ILE A 1 103 ? -9.456 13.005 12.959 1.00 73.75 103 ILE A C 1
ATOM 828 O O . ILE A 1 103 ? -8.277 12.650 13.005 1.00 73.75 103 ILE A O 1
ATOM 832 N N . ASP A 1 104 ? -9.832 14.262 13.203 1.00 72.69 104 ASP A N 1
ATOM 833 C CA . ASP A 1 104 ? -8.913 15.293 13.708 1.00 72.69 104 ASP A CA 1
ATOM 834 C C . ASP A 1 104 ? -9.050 15.422 15.233 1.00 72.69 104 ASP A C 1
ATOM 836 O O . ASP A 1 104 ? -9.914 16.128 15.747 1.00 72.69 104 ASP A O 1
ATOM 840 N N . ASN A 1 105 ? -8.184 14.721 15.969 1.00 69.31 105 ASN A N 1
ATOM 841 C CA . ASN A 1 105 ? -8.059 14.842 17.423 1.00 69.31 105 ASN A CA 1
ATOM 842 C C . ASN A 1 105 ? -6.623 15.261 17.769 1.00 69.31 105 ASN A C 1
ATOM 844 O O . ASN A 1 105 ? -5.752 14.409 17.977 1.00 69.31 105 ASN A O 1
ATOM 848 N N . ARG A 1 106 ? -6.358 16.570 17.846 1.00 65.69 106 ARG A N 1
ATOM 849 C CA . ARG A 1 106 ? -4.994 17.127 17.994 1.00 65.69 106 ARG A CA 1
ATOM 850 C C . ARG A 1 106 ? -4.318 16.860 19.348 1.00 65.69 106 ARG A C 1
ATOM 852 O O . ARG A 1 106 ? -3.096 16.890 19.427 1.00 65.69 106 ARG A O 1
ATOM 859 N N . GLY A 1 107 ? -5.070 16.529 20.402 1.00 65.88 107 GLY A N 1
ATOM 860 C CA . GLY A 1 107 ? -4.515 16.254 21.738 1.00 65.88 107 GLY A CA 1
ATOM 861 C C . GLY A 1 107 ? -3.946 14.837 21.909 1.00 65.88 107 GLY A C 1
ATOM 862 O O . GLY A 1 107 ? -4.520 13.861 21.412 1.00 65.88 107 GLY A O 1
ATOM 863 N N . THR A 1 108 ? -2.845 14.676 22.647 1.00 64.25 108 THR A N 1
ATOM 864 C CA . THR A 1 108 ? -2.440 13.376 23.219 1.00 64.25 108 THR A CA 1
ATOM 865 C C . THR A 1 108 ? -3.469 12.937 24.274 1.00 64.25 108 THR A C 1
ATOM 867 O O . THR A 1 108 ? -4.107 13.770 24.903 1.00 64.25 108 THR A O 1
ATOM 870 N N . GLY A 1 109 ? -3.728 11.631 24.415 1.00 67.94 109 GLY A N 1
ATOM 871 C CA . GLY A 1 109 ? -4.739 11.121 25.363 1.00 67.94 109 GLY A CA 1
ATOM 872 C C . GLY A 1 109 ? -6.207 11.218 24.912 1.00 67.94 109 GLY A C 1
ATOM 873 O O . GLY A 1 109 ? -7.085 10.732 25.605 1.00 67.94 109 GLY A O 1
ATOM 874 N N . SER A 1 110 ? -6.490 11.737 23.716 1.00 68.38 110 SER A N 1
ATOM 875 C CA . SER A 1 110 ? -7.850 11.892 23.148 1.00 68.38 110 SER A CA 1
ATOM 876 C C . SER A 1 110 ? -8.570 10.591 22.742 1.00 68.38 110 SER A C 1
ATOM 878 O O . SER A 1 110 ? -9.547 10.629 22.001 1.00 68.38 110 SER A O 1
ATOM 880 N N . GLY A 1 111 ? -8.075 9.421 23.155 1.00 73.50 111 GLY A N 1
ATOM 881 C CA . GLY A 1 111 ? -8.710 8.136 22.839 1.00 73.50 111 GLY A CA 1
ATOM 882 C C . GLY A 1 111 ? -8.472 7.591 21.423 1.00 73.50 111 GLY A C 1
ATOM 883 O O . GLY A 1 111 ? -9.048 6.566 21.080 1.00 73.50 111 GLY A O 1
ATOM 884 N N . LYS A 1 112 ? -7.580 8.186 20.611 1.00 78.62 112 LYS A N 1
ATOM 885 C CA . LYS A 1 112 ? -7.261 7.700 19.244 1.00 78.62 112 LYS A CA 1
ATOM 886 C C . LYS A 1 112 ? -6.917 6.204 19.185 1.00 78.62 112 LYS A C 1
ATOM 888 O O . LYS A 1 112 ? -7.427 5.481 18.337 1.00 78.62 112 LYS A O 1
ATOM 893 N N . THR A 1 113 ? -6.072 5.731 20.103 1.00 80.75 113 THR A N 1
ATOM 894 C CA . THR A 1 113 ? -5.687 4.312 20.163 1.00 80.75 113 THR A CA 1
ATOM 895 C C . THR A 1 113 ? -6.857 3.413 20.566 1.00 80.75 113 THR A C 1
ATOM 897 O O . THR A 1 113 ? -6.955 2.303 20.061 1.00 80.75 113 THR A O 1
ATOM 900 N N . LEU A 1 114 ? -7.763 3.890 21.426 1.00 82.00 114 LEU A N 1
ATOM 901 C CA . LEU A 1 114 ? -8.961 3.144 21.825 1.00 82.00 114 LEU A CA 1
ATOM 902 C C . LEU A 1 114 ? -9.965 3.041 20.672 1.00 82.00 114 LEU A C 1
ATOM 904 O O . LEU A 1 114 ? -10.499 1.964 20.432 1.00 82.00 114 LEU A O 1
ATOM 908 N N . ASN A 1 115 ? -10.145 4.118 19.900 1.00 81.94 115 ASN A N 1
ATOM 909 C CA . ASN A 1 115 ? -10.946 4.081 18.674 1.00 81.94 115 ASN A CA 1
ATOM 910 C C . ASN A 1 115 ? -10.389 3.046 17.686 1.00 81.94 115 ASN A C 1
ATOM 912 O O . ASN A 1 115 ? -11.139 2.226 17.164 1.00 81.94 115 ASN A O 1
ATOM 916 N N . MET A 1 116 ? -9.067 3.031 17.479 1.00 85.69 116 MET A N 1
ATOM 917 C CA . MET A 1 116 ? -8.436 2.032 16.612 1.00 85.69 116 MET A CA 1
ATOM 918 C C . MET A 1 116 ? -8.596 0.604 17.154 1.00 85.69 116 MET A C 1
ATOM 920 O O . MET A 1 116 ? -8.797 -0.320 16.372 1.00 85.69 116 MET A O 1
ATOM 924 N N . ALA A 1 117 ? -8.549 0.405 18.475 1.00 87.00 117 ALA A N 1
ATOM 925 C CA . ALA A 1 117 ? -8.759 -0.909 19.083 1.00 87.00 117 ALA A CA 1
ATOM 926 C C . ALA A 1 117 ? -10.169 -1.456 18.807 1.00 87.00 117 ALA A C 1
ATOM 928 O O . ALA A 1 117 ? -10.306 -2.629 18.460 1.00 87.00 117 ALA A O 1
ATOM 929 N N . GLU A 1 118 ? -11.204 -0.613 18.887 1.00 86.50 118 GLU A N 1
ATOM 930 C CA . GLU A 1 118 ? -12.572 -1.015 18.529 1.00 86.50 118 GLU A CA 1
ATOM 931 C C . GLU A 1 118 ? -12.713 -1.301 17.025 1.00 86.50 118 GLU A C 1
ATOM 933 O O . GLU A 1 118 ? -13.358 -2.283 16.663 1.00 86.50 118 GLU A O 1
ATOM 938 N N . ILE A 1 119 ? -12.043 -0.539 16.147 1.00 86.06 119 ILE A N 1
ATOM 939 C CA . ILE A 1 119 ? -11.993 -0.837 14.701 1.00 86.06 119 ILE A CA 1
ATOM 940 C C . ILE A 1 119 ? -11.361 -2.212 14.449 1.00 86.06 119 ILE A C 1
ATOM 942 O O . ILE A 1 119 ? -11.933 -3.030 13.732 1.00 86.06 119 ILE A O 1
ATOM 946 N N . VAL A 1 120 ? -10.206 -2.496 15.063 1.00 88.06 120 VAL A N 1
ATOM 947 C CA . VAL A 1 120 ? -9.517 -3.793 14.927 1.00 88.06 120 VAL A CA 1
ATOM 948 C C . VAL A 1 120 ? -10.389 -4.929 15.451 1.00 88.06 120 VAL A C 1
ATOM 950 O O . VAL A 1 120 ? -10.470 -5.985 14.825 1.00 88.06 120 VAL A O 1
ATOM 953 N N . LYS A 1 121 ? -11.053 -4.728 16.592 1.00 87.00 121 LYS A N 1
ATOM 954 C CA . LYS A 1 121 ? -11.965 -5.713 17.176 1.00 87.00 121 LYS A CA 1
ATOM 955 C C . LYS A 1 121 ? -13.144 -6.005 16.250 1.00 87.00 121 LYS A C 1
ATOM 957 O O . LYS A 1 121 ? -13.483 -7.171 16.063 1.00 87.00 121 LYS A O 1
ATOM 962 N N . LEU A 1 122 ? -13.736 -4.969 15.662 1.00 84.69 122 LEU A N 1
ATOM 963 C CA . LEU A 1 122 ? -14.852 -5.103 14.733 1.00 84.69 122 LEU A CA 1
ATOM 964 C C . LEU A 1 122 ? -14.417 -5.797 13.430 1.00 84.69 122 LEU A C 1
ATOM 966 O O . LEU A 1 122 ? -15.081 -6.731 12.992 1.00 84.69 122 LEU A O 1
ATOM 970 N N . ALA A 1 123 ? -13.247 -5.450 12.885 1.00 83.88 123 ALA A N 1
ATOM 971 C CA . ALA A 1 123 ? -12.657 -6.146 11.738 1.00 83.88 123 ALA A CA 1
ATOM 972 C C . ALA A 1 123 ? -12.410 -7.638 12.028 1.00 83.88 123 ALA A C 1
ATOM 974 O O . ALA A 1 123 ? -12.768 -8.497 11.228 1.00 83.88 123 ALA A O 1
ATOM 975 N N . LYS A 1 124 ? -11.870 -7.960 13.214 1.00 83.50 12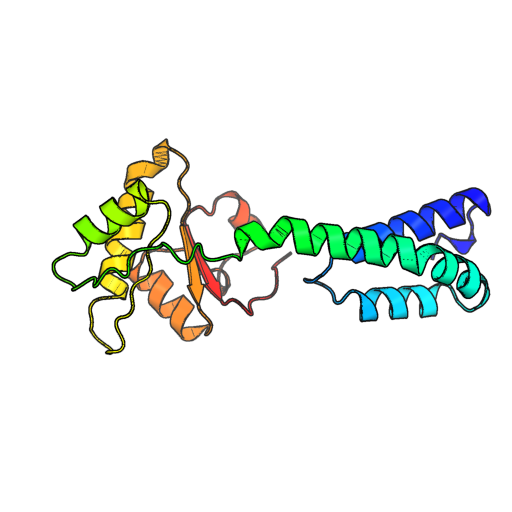4 LYS A N 1
ATOM 976 C CA . LYS A 1 124 ? -11.677 -9.346 13.677 1.00 83.50 124 LYS A CA 1
ATOM 977 C C . LYS A 1 124 ? -12.998 -10.096 13.862 1.00 83.50 124 LYS A C 1
ATOM 979 O O . LYS A 1 124 ? -13.036 -11.305 13.655 1.00 83.50 124 LYS A O 1
ATOM 984 N N . TYR A 1 125 ? -14.075 -9.415 14.246 1.00 81.31 125 TYR A N 1
ATOM 985 C CA . TYR A 1 125 ? -15.407 -10.020 14.307 1.00 81.31 125 TYR A CA 1
ATOM 986 C C . TYR A 1 125 ? -15.931 -10.349 12.901 1.00 81.31 125 TYR A C 1
ATOM 988 O O . TYR A 1 125 ? -16.412 -11.456 12.662 1.00 81.31 125 TYR A O 1
ATOM 996 N N . TYR A 1 126 ? -15.726 -9.448 11.939 1.00 74.88 126 TYR A N 1
ATOM 997 C CA . TYR A 1 126 ? -16.035 -9.672 10.524 1.00 74.88 126 TYR A CA 1
ATOM 998 C C . TYR A 1 126 ? -14.981 -10.504 9.775 1.00 74.88 126 TYR A C 1
ATOM 1000 O O . TYR A 1 126 ? -15.012 -10.568 8.551 1.00 74.88 126 TYR A O 1
ATOM 1008 N N . LYS A 1 127 ? -14.090 -11.221 10.476 1.00 64.69 127 LYS A N 1
ATOM 1009 C CA . LYS A 1 127 ? -13.053 -12.088 9.881 1.00 64.69 127 LYS A CA 1
ATOM 1010 C C . LYS A 1 127 ? -13.613 -13.092 8.866 1.00 64.69 127 LYS A C 1
ATOM 1012 O O . LYS A 1 127 ? -12.942 -13.407 7.889 1.00 64.69 127 LYS A O 1
ATOM 1017 N N . ALA A 1 128 ? -14.850 -13.559 9.061 1.00 59.75 128 ALA A N 1
ATOM 1018 C CA . ALA A 1 128 ? -15.547 -14.432 8.111 1.00 59.75 128 ALA A CA 1
ATOM 1019 C C . ALA A 1 128 ? -15.802 -13.777 6.735 1.00 59.75 128 ALA A C 1
ATOM 1021 O O . ALA A 1 128 ? -15.995 -14.484 5.753 1.00 59.75 128 ALA A O 1
ATOM 1022 N N . GLN A 1 129 ? -15.775 -12.445 6.657 1.00 65.69 129 GLN A N 1
ATOM 1023 C CA . GLN A 1 129 ? -15.925 -11.652 5.433 1.00 65.69 129 GLN A CA 1
ATOM 1024 C C . GLN A 1 129 ? -14.574 -11.302 4.781 1.00 65.69 129 GLN A C 1
ATOM 1026 O O . GLN A 1 129 ? -14.545 -10.644 3.747 1.00 65.69 129 GLN A O 1
ATOM 1031 N N . GLY A 1 130 ? -13.450 -11.764 5.346 1.00 72.06 130 GLY A N 1
ATOM 1032 C CA . GLY A 1 130 ? -12.115 -11.567 4.772 1.00 72.06 130 GLY A CA 1
ATOM 1033 C C . GLY A 1 130 ? -11.463 -10.220 5.091 1.00 72.06 130 GLY A C 1
ATOM 1034 O O . GLY A 1 130 ? -10.443 -9.891 4.485 1.00 72.06 130 GLY A O 1
ATOM 1035 N N . GLU A 1 131 ? -12.011 -9.463 6.042 1.00 79.56 131 GLU A N 1
ATOM 1036 C CA . GLU A 1 131 ? -11.473 -8.164 6.448 1.00 79.56 131 GLU A CA 1
ATOM 1037 C C . GLU A 1 131 ? -10.070 -8.287 7.059 1.00 79.56 131 GLU A C 1
ATOM 1039 O O . GLU A 1 131 ? -9.804 -9.127 7.925 1.00 79.56 131 GLU A O 1
ATOM 1044 N N . ARG A 1 132 ? -9.158 -7.423 6.607 1.00 84.44 132 ARG A N 1
ATOM 1045 C CA . ARG A 1 132 ? -7.758 -7.360 7.053 1.00 84.44 132 ARG A CA 1
ATOM 1046 C C . ARG A 1 132 ? -7.453 -5.962 7.559 1.00 84.44 132 ARG A C 1
ATOM 1048 O O . ARG A 1 132 ? -7.955 -4.983 7.015 1.00 84.44 132 ARG A O 1
ATOM 1055 N N . VAL A 1 133 ? -6.591 -5.851 8.570 1.00 86.69 133 VAL A N 1
ATOM 1056 C CA . VAL A 1 133 ? -6.210 -4.538 9.117 1.00 86.69 133 VAL A CA 1
ATOM 1057 C C . VAL A 1 133 ? -4.726 -4.278 8.927 1.00 86.69 133 VAL A C 1
ATOM 1059 O O . VAL A 1 133 ? -3.887 -5.030 9.416 1.00 86.69 133 VAL A O 1
ATOM 1062 N N . GLY A 1 134 ? -4.416 -3.164 8.267 1.00 88.75 134 GLY A N 1
ATOM 1063 C CA . GLY A 1 134 ? -3.078 -2.587 8.205 1.00 88.75 134 GLY A CA 1
ATOM 1064 C C . GLY A 1 134 ? -3.015 -1.297 9.018 1.00 88.75 134 GLY A C 1
ATOM 1065 O O . GLY A 1 134 ? -3.688 -0.323 8.690 1.00 88.75 134 GLY A O 1
ATOM 1066 N N . TYR A 1 135 ? -2.197 -1.268 10.066 1.00 89.25 135 TYR A N 1
ATOM 1067 C CA . TYR A 1 135 ? -1.872 -0.048 10.799 1.00 89.25 135 TYR A CA 1
ATOM 1068 C C . TYR A 1 135 ? -0.566 0.533 10.263 1.00 89.25 135 TYR A C 1
ATOM 1070 O O . TYR A 1 135 ? 0.476 -0.110 10.353 1.00 89.25 135 TYR A O 1
ATOM 1078 N N . ILE A 1 136 ? -0.601 1.752 9.727 1.00 89.19 136 ILE A N 1
ATOM 1079 C CA . ILE A 1 136 ? 0.584 2.407 9.162 1.00 89.19 136 ILE A CA 1
ATOM 1080 C C . ILE A 1 136 ? 0.979 3.592 10.036 1.00 89.19 136 ILE A C 1
ATOM 1082 O O . ILE A 1 136 ? 0.161 4.451 10.360 1.00 89.19 136 ILE A O 1
ATOM 1086 N N . SER A 1 137 ? 2.256 3.660 10.406 1.00 87.88 137 SER A N 1
ATOM 1087 C CA . SER A 1 137 ? 2.819 4.783 11.161 1.00 87.88 137 SER A CA 1
ATOM 1088 C C . SER A 1 137 ? 4.121 5.290 10.542 1.00 87.88 137 SER A C 1
ATOM 1090 O O . SER A 1 137 ? 4.719 4.641 9.693 1.00 87.88 137 SER A O 1
ATOM 1092 N N . HIS A 1 138 ? 4.588 6.465 10.962 1.00 84.75 138 HIS A N 1
ATOM 1093 C CA . HIS A 1 138 ? 5.817 7.071 10.432 1.00 84.75 138 HIS A CA 1
ATOM 1094 C C . HIS A 1 138 ? 7.072 6.766 11.278 1.00 84.75 138 HIS A C 1
ATOM 1096 O O . HIS A 1 138 ? 8.178 7.103 10.862 1.00 84.75 138 HIS A O 1
ATOM 1102 N N . ARG A 1 139 ? 6.938 6.134 12.460 1.00 83.56 139 ARG A N 1
ATOM 1103 C CA . ARG A 1 139 ? 8.060 5.790 13.364 1.00 83.56 139 ARG A CA 1
ATOM 1104 C C . ARG A 1 139 ? 7.975 4.344 13.838 1.00 83.56 139 ARG A C 1
ATOM 1106 O O . ARG A 1 139 ? 6.908 3.890 14.240 1.00 83.56 139 ARG A O 1
ATOM 1113 N N . VAL A 1 140 ? 9.126 3.677 13.926 1.00 83.81 140 VAL A N 1
ATOM 1114 C CA . VAL A 1 140 ? 9.253 2.295 14.433 1.00 83.81 140 VAL A CA 1
ATOM 1115 C C . VAL A 1 140 ? 8.714 2.149 15.854 1.00 83.81 140 VAL A C 1
ATOM 1117 O O . VAL A 1 140 ? 7.915 1.256 16.116 1.00 83.81 140 VAL A O 1
ATOM 1120 N N . SER A 1 141 ? 9.062 3.070 16.754 1.00 86.81 141 SER A N 1
ATOM 1121 C CA . SER A 1 141 ? 8.593 3.033 18.144 1.00 86.81 141 SER A CA 1
ATOM 1122 C C . SER A 1 141 ? 7.076 3.198 18.283 1.00 86.81 141 SER A C 1
ATOM 1124 O O . SER A 1 141 ? 6.480 2.639 19.204 1.00 86.81 141 SER A O 1
ATOM 1126 N N . LEU A 1 142 ? 6.431 3.940 17.374 1.00 85.31 142 LEU A N 1
ATOM 1127 C CA . LEU A 1 142 ? 4.972 4.069 17.344 1.00 85.31 142 LEU A CA 1
ATOM 1128 C C . LEU A 1 142 ? 4.318 2.789 16.832 1.00 85.31 142 LEU A C 1
ATOM 1130 O O . LEU A 1 142 ? 3.316 2.368 17.408 1.00 85.31 142 LEU A O 1
ATOM 1134 N N . SER A 1 143 ? 4.889 2.170 15.795 1.00 87.56 143 SER A N 1
ATOM 1135 C CA . SER A 1 143 ? 4.421 0.883 15.273 1.00 87.56 143 SER A CA 1
ATOM 1136 C C . SER A 1 143 ? 4.466 -0.193 16.354 1.00 87.56 143 SER A C 1
ATOM 1138 O O . SER A 1 143 ? 3.430 -0.774 16.646 1.00 87.56 143 SER A O 1
ATOM 1140 N N . ALA A 1 144 ? 5.608 -0.358 17.032 1.00 87.94 144 ALA A N 1
ATOM 1141 C CA . ALA A 1 144 ? 5.789 -1.358 18.090 1.00 87.94 144 ALA A CA 1
ATOM 1142 C C . ALA A 1 144 ? 4.846 -1.146 19.292 1.00 87.94 144 ALA A C 1
ATOM 1144 O O . ALA A 1 144 ? 4.247 -2.084 19.810 1.00 87.94 144 ALA A O 1
ATOM 1145 N N . ASN A 1 145 ? 4.656 0.105 19.729 1.00 88.62 145 ASN A N 1
ATOM 1146 C CA . ASN A 1 145 ? 3.692 0.394 20.796 1.00 88.62 145 ASN A CA 1
ATOM 1147 C C . ASN A 1 145 ? 2.248 0.108 20.366 1.00 88.62 145 ASN A C 1
ATOM 1149 O O . ASN A 1 145 ? 1.436 -0.355 21.166 1.00 88.62 145 ASN A O 1
ATOM 1153 N N . SER A 1 146 ? 1.906 0.429 19.119 1.00 88.50 146 SER A N 1
ATOM 1154 C CA . SER A 1 146 ? 0.544 0.258 18.613 1.00 88.50 146 SER A CA 1
ATOM 1155 C C . SER A 1 146 ? 0.240 -1.209 18.332 1.00 88.50 146 SER A C 1
ATOM 1157 O O . SER A 1 146 ? -0.850 -1.655 18.670 1.00 88.50 146 SER A O 1
ATOM 1159 N N . SER A 1 147 ? 1.192 -1.974 17.793 1.00 90.31 147 SER A N 1
ATOM 1160 C CA . SER A 1 147 ? 1.041 -3.408 17.534 1.00 90.31 147 SER A CA 1
ATOM 1161 C C . SER A 1 147 ? 0.734 -4.174 18.817 1.00 90.31 147 SER A C 1
ATOM 1163 O O . SER A 1 147 ? -0.244 -4.919 18.857 1.00 90.31 147 SER A O 1
ATOM 1165 N N . ALA A 1 148 ? 1.467 -3.896 19.899 1.00 88.19 148 ALA A N 1
ATOM 1166 C CA . ALA A 1 148 ? 1.208 -4.488 21.208 1.00 88.19 148 ALA A CA 1
ATOM 1167 C C . ALA A 1 148 ? -0.193 -4.132 21.739 1.00 88.19 148 ALA A C 1
ATOM 1169 O O . ALA A 1 148 ? -0.946 -5.009 22.159 1.00 88.19 148 ALA A O 1
ATOM 1170 N N . ARG A 1 149 ? -0.581 -2.850 21.678 1.00 87.44 149 ARG A N 1
ATOM 1171 C CA . ARG A 1 149 ? -1.880 -2.372 22.194 1.00 87.44 149 ARG A CA 1
ATOM 1172 C C . ARG A 1 149 ? -3.083 -2.850 21.384 1.00 87.44 149 ARG A C 1
ATOM 1174 O O . ARG A 1 149 ? -4.164 -2.998 21.942 1.00 87.44 149 ARG A O 1
ATOM 1181 N N . LEU A 1 150 ? -2.910 -3.033 20.080 1.00 89.56 150 LEU A N 1
ATOM 1182 C CA . LEU A 1 150 ? -3.968 -3.422 19.145 1.00 89.56 150 LEU A CA 1
ATOM 1183 C C . LEU A 1 150 ? -3.967 -4.931 18.853 1.00 89.56 150 LEU A C 1
ATOM 1185 O O . LEU A 1 150 ? -4.836 -5.422 18.129 1.00 89.56 150 LEU A O 1
ATOM 1189 N N . THR A 1 151 ? -2.997 -5.667 19.406 1.00 89.06 151 THR A N 1
ATOM 1190 C CA . THR A 1 151 ? -2.775 -7.092 19.127 1.00 89.06 151 THR A CA 1
ATOM 1191 C C . THR A 1 151 ? -2.672 -7.337 17.617 1.00 89.06 151 THR A C 1
ATOM 1193 O O . THR A 1 151 ? -3.438 -8.118 17.037 1.00 89.06 151 THR A O 1
ATOM 1196 N N . LEU A 1 152 ? -1.780 -6.576 16.980 1.00 90.56 152 LEU A N 1
ATOM 1197 C CA . LEU A 1 152 ? -1.394 -6.705 15.575 1.00 90.56 152 LEU A CA 1
ATOM 1198 C C . LEU A 1 152 ? 0.013 -7.286 15.508 1.00 90.56 152 LEU A C 1
ATOM 1200 O O . LEU A 1 152 ? 0.833 -7.031 16.391 1.00 90.56 152 LEU A O 1
ATOM 1204 N N . GLU A 1 153 ? 0.315 -7.996 14.433 1.00 91.31 153 GLU A N 1
ATOM 1205 C CA . GLU A 1 153 ? 1.669 -8.464 14.180 1.00 91.31 153 GLU A CA 1
ATOM 1206 C C . GLU A 1 153 ? 2.561 -7.297 13.754 1.00 91.31 153 GLU A C 1
ATOM 1208 O O . GLU A 1 153 ? 2.170 -6.437 12.960 1.00 91.31 153 GLU A O 1
ATOM 1213 N N . ASN A 1 154 ? 3.763 -7.229 14.319 1.00 90.56 154 ASN A N 1
ATOM 1214 C CA . ASN A 1 154 ? 4.711 -6.171 14.014 1.00 90.56 154 ASN A CA 1
ATOM 1215 C C . ASN A 1 154 ? 5.559 -6.582 12.808 1.00 90.56 154 ASN A C 1
ATOM 1217 O O . ASN A 1 154 ? 6.357 -7.514 12.896 1.00 90.56 154 ASN A O 1
ATOM 1221 N N . TYR A 1 155 ? 5.441 -5.862 11.694 1.00 87.50 155 TYR A N 1
ATOM 1222 C CA . TYR A 1 155 ? 6.165 -6.179 10.461 1.00 87.50 155 TYR A CA 1
ATOM 1223 C C . TYR A 1 155 ? 7.685 -6.316 10.650 1.00 87.50 155 TYR A C 1
ATOM 1225 O O . TYR A 1 155 ? 8.349 -7.128 10.003 1.00 87.50 155 TYR A O 1
ATOM 1233 N N . GLN A 1 156 ? 8.264 -5.551 11.573 1.00 84.88 156 GLN A N 1
ATOM 1234 C CA . GLN A 1 156 ? 9.690 -5.591 11.891 1.00 84.88 156 GLN A CA 1
ATOM 1235 C C . GLN A 1 156 ? 10.133 -6.914 12.528 1.00 84.88 156 GLN A C 1
ATOM 1237 O O . GLN A 1 156 ? 11.294 -7.286 12.364 1.00 84.88 156 GLN A O 1
ATOM 1242 N N . GLU A 1 157 ? 9.224 -7.650 13.159 1.00 87.25 157 GLU A N 1
ATOM 1243 C CA . GLU A 1 157 ? 9.498 -8.922 13.839 1.00 87.25 157 GLU A CA 1
ATOM 1244 C C . GLU A 1 157 ? 9.179 -10.138 12.958 1.00 87.25 157 GLU A C 1
ATOM 1246 O O . GLU A 1 157 ? 9.772 -11.197 13.145 1.00 87.25 157 GLU A O 1
ATOM 1251 N N . LEU A 1 158 ? 8.320 -9.966 11.949 1.00 86.75 158 LEU A N 1
ATOM 1252 C CA . LEU A 1 158 ? 7.929 -11.029 11.023 1.00 86.75 158 LEU A CA 1
ATOM 1253 C C . LEU A 1 158 ? 9.064 -11.447 10.081 1.00 86.75 158 LEU A C 1
ATOM 1255 O O . LEU A 1 158 ? 9.826 -10.607 9.578 1.00 86.75 158 LEU A O 1
ATOM 1259 N N . LYS A 1 159 ? 9.165 -12.746 9.803 1.00 85.31 159 LYS A N 1
ATOM 1260 C CA . LYS A 1 159 ? 10.049 -13.304 8.773 1.00 85.31 159 LYS A CA 1
ATOM 1261 C C . LYS A 1 159 ? 9.272 -13.496 7.463 1.00 85.31 159 LYS A C 1
ATOM 1263 O O . LYS A 1 159 ? 8.047 -13.591 7.491 1.00 85.31 159 LYS A O 1
ATOM 1268 N N . PRO A 1 160 ? 9.953 -13.602 6.305 1.00 79.38 160 PRO A N 1
ATOM 1269 C CA . PRO A 1 160 ? 9.276 -13.774 5.016 1.00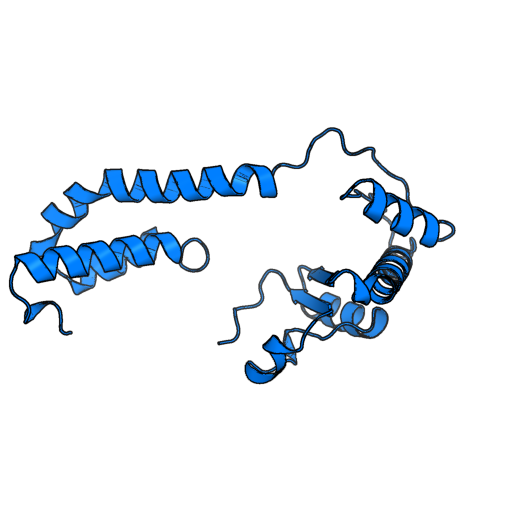 79.38 160 PRO A CA 1
ATOM 1270 C C . PRO A 1 160 ? 8.295 -14.956 4.954 1.00 79.38 160 PRO A C 1
ATOM 1272 O O . PRO A 1 160 ? 7.268 -14.855 4.294 1.00 79.38 160 PRO A O 1
ATOM 1275 N N . HIS A 1 161 ? 8.573 -16.055 5.664 1.00 83.81 161 HIS A N 1
ATOM 1276 C CA . HIS A 1 161 ? 7.691 -17.228 5.691 1.00 83.81 161 HIS A CA 1
ATOM 1277 C C . HIS A 1 161 ? 6.453 -17.070 6.577 1.00 83.81 161 HIS A C 1
ATOM 1279 O O . HIS A 1 161 ? 5.512 -17.827 6.389 1.00 83.81 161 HIS A O 1
ATOM 1285 N N . ASP A 1 162 ? 6.431 -16.102 7.497 1.00 83.31 162 ASP A N 1
ATOM 1286 C CA . ASP A 1 162 ? 5.253 -15.827 8.330 1.00 83.31 162 ASP A CA 1
ATOM 1287 C C . ASP A 1 162 ? 4.195 -15.042 7.532 1.00 83.31 162 ASP A C 1
ATOM 1289 O O . ASP A 1 162 ? 2.998 -15.164 7.773 1.00 83.31 162 ASP A O 1
ATOM 1293 N N . MET A 1 163 ? 4.639 -14.262 6.533 1.00 81.44 163 MET A N 1
ATOM 1294 C CA . MET A 1 163 ? 3.829 -13.316 5.750 1.00 81.44 163 MET A CA 1
ATOM 1295 C C . MET A 1 163 ? 2.527 -13.882 5.142 1.00 81.44 163 MET A C 1
ATOM 1297 O O . MET A 1 163 ? 1.545 -13.136 5.119 1.00 81.44 163 MET A O 1
ATOM 1301 N N . PRO A 1 164 ? 2.461 -15.133 4.636 1.00 82.62 164 PRO A N 1
ATOM 1302 C CA . PRO A 1 164 ? 1.227 -15.688 4.072 1.00 82.62 164 PRO A CA 1
ATOM 1303 C C . PRO A 1 164 ? 0.072 -15.811 5.076 1.00 82.62 164 PRO A C 1
ATOM 1305 O O . PRO A 1 164 ? -1.087 -15.689 4.674 1.00 82.62 164 PRO A O 1
ATOM 1308 N N . ASP A 1 165 ? 0.378 -16.005 6.361 1.00 83.44 165 ASP A N 1
ATOM 1309 C CA . ASP A 1 165 ? -0.617 -16.251 7.412 1.00 83.44 165 ASP A CA 1
ATOM 1310 C C . ASP A 1 165 ? -1.057 -14.963 8.137 1.00 83.44 165 ASP A C 1
ATOM 1312 O O . ASP A 1 165 ? -2.030 -14.957 8.899 1.00 83.44 165 ASP A O 1
ATOM 1316 N N . VAL A 1 166 ? -0.392 -13.839 7.850 1.00 84.62 166 VAL A N 1
ATOM 1317 C CA . VAL A 1 166 ? -0.625 -12.546 8.505 1.00 84.62 166 VAL A CA 1
ATOM 1318 C C . VAL A 1 166 ? -1.917 -11.899 8.018 1.00 84.62 166 VAL A C 1
ATOM 1320 O O . VAL A 1 166 ? -2.082 -11.560 6.844 1.00 84.62 166 VAL A O 1
ATOM 1323 N N . GLN A 1 167 ? -2.834 -11.639 8.951 1.00 83.94 167 GLN A N 1
ATOM 1324 C CA . GLN A 1 167 ? -4.117 -10.983 8.656 1.00 83.94 167 GLN A CA 1
ATOM 1325 C C . GLN A 1 167 ? -4.233 -9.562 9.220 1.00 83.94 167 GLN A C 1
ATOM 1327 O O . GLN A 1 167 ? -4.998 -8.747 8.698 1.00 83.94 167 GLN A O 1
ATOM 1332 N N . TYR A 1 168 ? -3.482 -9.255 10.280 1.00 89.31 168 TYR A N 1
ATOM 1333 C CA . TYR A 1 168 ? -3.566 -7.984 10.993 1.00 89.31 168 TYR A CA 1
ATOM 1334 C C . TYR A 1 168 ? -2.163 -7.506 11.347 1.00 89.31 168 TYR A C 1
ATOM 1336 O O . TYR A 1 168 ? -1.493 -8.121 12.173 1.00 89.31 168 TYR A O 1
ATOM 1344 N N . MET A 1 169 ? -1.720 -6.408 10.741 1.00 90.50 169 MET A N 1
ATOM 1345 C CA . MET A 1 169 ? -0.313 -6.019 10.767 1.00 90.50 169 MET A CA 1
ATOM 1346 C C . MET A 1 169 ? -0.129 -4.531 11.052 1.00 90.50 169 MET A C 1
ATOM 1348 O O . MET A 1 169 ? -0.889 -3.691 10.573 1.00 90.50 169 MET A O 1
ATOM 1352 N N . ALA A 1 170 ? 0.923 -4.204 11.796 1.00 91.06 170 ALA A N 1
ATOM 1353 C CA . ALA A 1 170 ? 1.441 -2.854 11.957 1.00 91.06 170 ALA A CA 1
ATOM 1354 C C . ALA A 1 170 ? 2.742 -2.682 11.157 1.00 91.06 170 ALA A C 1
ATOM 1356 O O . ALA A 1 170 ? 3.669 -3.481 11.288 1.00 91.06 170 ALA A O 1
ATOM 1357 N N . ILE A 1 171 ? 2.811 -1.629 10.340 1.00 89.62 171 ILE A N 1
ATOM 1358 C CA . ILE A 1 171 ? 3.926 -1.317 9.442 1.00 89.62 171 ILE A CA 1
ATOM 1359 C C . ILE A 1 171 ? 4.356 0.140 9.642 1.00 89.62 171 ILE A C 1
ATOM 1361 O O . ILE A 1 171 ? 3.547 1.042 9.880 1.00 89.62 171 ILE A O 1
ATOM 1365 N N . VAL A 1 172 ? 5.652 0.404 9.492 1.00 87.62 172 VAL A N 1
ATOM 1366 C CA . VAL A 1 172 ? 6.157 1.775 9.343 1.00 87.62 172 VAL A CA 1
ATOM 1367 C C . VAL A 1 172 ? 6.200 2.115 7.859 1.00 87.62 172 VAL A C 1
ATOM 1369 O O . VAL A 1 172 ? 6.740 1.330 7.090 1.00 87.62 172 VAL A O 1
ATOM 1372 N N . ALA A 1 173 ? 5.708 3.281 7.447 1.00 81.19 173 ALA A N 1
ATOM 1373 C CA . ALA A 1 173 ? 5.683 3.697 6.040 1.00 81.19 173 ALA A CA 1
ATOM 1374 C C . ALA A 1 173 ? 7.064 3.612 5.353 1.00 81.19 173 ALA A C 1
ATOM 1376 O O . ALA A 1 173 ? 7.155 3.298 4.175 1.00 81.19 173 ALA A O 1
ATOM 1377 N N . ASN A 1 174 ? 8.140 3.820 6.118 1.00 72.50 174 ASN A N 1
ATOM 1378 C CA . ASN A 1 174 ? 9.527 3.736 5.650 1.00 72.50 174 ASN A CA 1
ATOM 1379 C C . ASN A 1 174 ? 10.157 2.337 5.812 1.00 72.50 174 ASN A C 1
ATOM 1381 O O . ASN A 1 174 ? 11.376 2.199 5.712 1.00 72.50 174 ASN A O 1
ATOM 1385 N N . SER A 1 175 ? 9.374 1.302 6.123 1.00 65.38 175 SER A N 1
ATOM 1386 C CA . SER A 1 175 ? 9.900 -0.064 6.230 1.00 65.38 175 SER A CA 1
ATOM 1387 C C . SER A 1 175 ? 10.225 -0.588 4.838 1.00 65.38 175 SER A C 1
ATOM 1389 O O . SER A 1 175 ? 9.371 -0.574 3.957 1.00 65.38 175 SER A O 1
ATOM 1391 N N . LEU A 1 176 ? 11.443 -1.090 4.643 1.00 60.84 176 LEU A N 1
ATOM 1392 C CA . LEU A 1 176 ? 11.798 -1.802 3.418 1.00 60.84 176 LEU A CA 1
ATOM 1393 C C . LEU A 1 176 ? 11.005 -3.116 3.321 1.00 60.84 176 LEU A C 1
ATOM 1395 O O . LEU A 1 176 ? 10.727 -3.769 4.333 1.00 60.84 176 LEU A O 1
ATOM 1399 N N . ALA A 1 177 ? 10.653 -3.508 2.096 1.00 62.50 177 ALA A N 1
ATOM 1400 C CA . ALA A 1 177 ? 10.083 -4.822 1.818 1.00 62.50 177 ALA A CA 1
ATOM 1401 C C . ALA A 1 177 ? 11.072 -5.922 2.258 1.00 62.50 177 ALA A C 1
ATOM 1403 O O . ALA A 1 177 ? 12.246 -5.881 1.885 1.00 62.50 177 ALA A O 1
ATOM 1404 N N . LYS A 1 178 ? 10.599 -6.868 3.072 1.00 57.47 178 LYS A N 1
ATOM 1405 C CA . LYS A 1 178 ? 11.303 -8.088 3.461 1.00 57.47 178 LYS A CA 1
ATOM 1406 C C . LYS A 1 178 ? 10.997 -9.118 2.379 1.00 57.47 178 LYS A C 1
ATOM 1408 O O . LYS A 1 178 ? 9.828 -9.407 2.138 1.00 57.47 178 LYS A O 1
ATOM 1413 N N . TRP A 1 179 ? 12.041 -9.585 1.707 1.00 48.75 179 TRP A N 1
ATOM 1414 C CA . TRP A 1 179 ? 11.983 -10.609 0.665 1.00 48.75 179 TRP A CA 1
ATOM 1415 C C . TRP A 1 179 ? 12.549 -11.905 1.226 1.00 48.75 179 TRP A C 1
ATOM 1417 O O . TRP A 1 179 ? 13.553 -11.809 1.972 1.00 48.75 179 TRP A O 1
#

pLDDT: mean 80.41, std 10.98, range [48.12, 95.81]

Sequence (179 aa):
ESIELLPRNQREKAVYALLAYAVDCAPIRPLDKSLERIKRVLGHEWSAFLESKALWISQKYNAKIEAVKPLFSFKDNIAIHFAPQTMAKHTADTLFKNGGLYIDNRGTGSGKTLNMAEIVKLAKYYKAQGERVGYISHRVSLSANSSARLTLENYQELKPHDMPDVQYMAIVANSLAKW

Secondary structure (DSSP, 8-state):
--GGGS-HHHHHHHHHHHHHHHHHHTTTS-HHHHHHHHHHHH-GGGHHHHHHTHHHHHHHHHHHHHHHHHHH---TT--B----GGGHHHHHHHHHHHS--B----STTSSHHHHHHHHHHHHHHGGGGT--EEEEESSHHHHHHHHHHHT-EETTT--TTTGGG--EEEEETTPPPP-

Foldseek 3Di:
DCLVVDDPVVSLVVLVVQLVVLLVCPPVPPSVVSLVVSDVVVDDVCPVVSVVCPVVSVVSNVVVVVVCCVVVDDPPPADADAQALVCLLVLLVCCVVVVDYDYDDPDDPRNPLVSVLNNLVVQVVCVVVVRAEEAEAQDLVVLVVSCVSNVADEPVPDAPVCVVVHRYYYDYPPDRDHD